Protein AF-A0A9E2KSW0-F1 (afdb_monomer)

Sequence (76 aa):
MENKSIKINTDYENHAINMEFSDNLKDNRERGYILSAAFFSFAAAQGLDKQEVIEMVNSNYGQFTSSDGSSLFKRL

Organism: NCBI:txid2838636

Mean predicted aligned error: 5.54 Å

Radius of gyration: 14.52 Å; Cα contacts (8 Å, |Δi|>4): 52; chains: 1; bounding box: 26×32×38 Å

pLDDT: mean 86.16, std 12.08, range [57.69, 97.0]

Solvent-accessible surface area (backbone atoms only — not comparable to full-atom values): 4728 Å² total; per-residue (Å²): 133,81,86,75,52,75,47,79,44,81,37,74,90,78,43,43,80,46,79,49,66,36,92,89,58,74,54,66,67,59,52,52,51,53,54,50,50,51,52,50,53,51,41,51,73,72,67,52,51,73,66,58,51,51,50,54,45,66,71,43,50,54,26,76,71,50,89,84,71,64,34,64,46,78,76,109

Foldseek 3Di:
DDDKDKDWDQDLVVLDIDIDTPPVPDDPVSVVVVVVCVVVVVCVVVVHDPVNVVCVCVVQVCLVVDPPNSNPSPVD

Secondary structure (DSSP, 8-state):
-PPP-EEEEEETTTTEEEEEE-TT---HHHHHHHHHHHHHHHHHHTT--HHHHHHHHHHHHHHHH-SSS--GGG--

Structure (mmCIF, N/CA/C/O backbone):
data_AF-A0A9E2KSW0-F1
#
_entry.id   AF-A0A9E2KSW0-F1
#
loop_
_atom_site.group_PDB
_atom_site.id
_atom_site.type_symbol
_atom_site.label_atom_id
_atom_site.label_alt_id
_atom_site.label_comp_id
_atom_site.label_asym_id
_atom_site.label_entity_id
_atom_site.label_seq_id
_atom_site.pdbx_PDB_ins_code
_atom_site.Cartn_x
_atom_site.Cartn_y
_atom_site.Cartn_z
_atom_site.occupancy
_atom_site.B_iso_or_equiv
_atom_site.auth_seq_id
_atom_site.auth_comp_id
_atom_site.auth_asym_id
_atom_site.auth_atom_id
_atom_site.pdbx_PDB_model_num
ATOM 1 N N . MET A 1 1 ? 7.075 7.348 -22.329 1.00 71.94 1 MET A N 1
ATOM 2 C CA . MET A 1 1 ? 7.250 6.601 -21.065 1.00 71.94 1 MET A CA 1
ATOM 3 C C . MET A 1 1 ? 6.048 5.700 -20.911 1.00 71.94 1 MET A C 1
ATOM 5 O 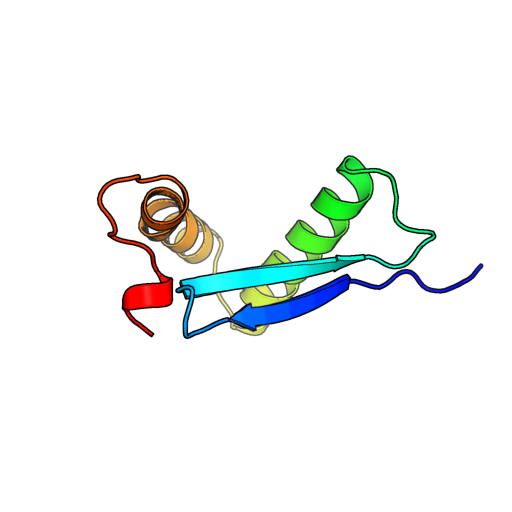O . MET A 1 1 ? 4.945 6.164 -21.163 1.00 71.94 1 MET A O 1
ATOM 9 N N . GLU A 1 2 ? 6.259 4.434 -20.573 1.00 84.38 2 GLU A N 1
ATOM 10 C CA . GLU A 1 2 ? 5.155 3.535 -20.236 1.00 84.38 2 GLU A CA 1
ATOM 11 C C . GLU A 1 2 ? 4.604 3.871 -18.852 1.00 84.38 2 GLU A C 1
ATOM 13 O O . GLU A 1 2 ? 5.349 4.296 -17.963 1.00 84.38 2 GLU A O 1
ATOM 18 N N . ASN A 1 3 ? 3.301 3.670 -18.672 1.00 89.94 3 ASN A N 1
ATOM 19 C CA . ASN A 1 3 ? 2.669 3.835 -17.372 1.00 89.94 3 ASN A CA 1
ATOM 20 C C . ASN A 1 3 ? 3.197 2.776 -16.398 1.00 89.94 3 ASN A C 1
ATOM 22 O O . ASN A 1 3 ? 3.462 1.633 -16.776 1.00 89.94 3 ASN A O 1
ATOM 26 N N . LYS A 1 4 ? 3.339 3.165 -15.133 1.00 93.19 4 LYS A N 1
ATOM 27 C CA . LYS A 1 4 ? 3.632 2.244 -14.033 1.00 93.19 4 LYS A CA 1
ATOM 28 C C . LYS A 1 4 ? 2.321 1.846 -13.375 1.00 93.19 4 LYS A C 1
ATOM 30 O O . LYS A 1 4 ? 1.410 2.666 -13.285 1.00 93.19 4 LYS A O 1
ATOM 35 N N . SER A 1 5 ? 2.219 0.603 -12.927 1.00 93.44 5 SER A N 1
ATOM 36 C CA . SER A 1 5 ? 1.013 0.112 -12.265 1.00 93.44 5 SER A CA 1
ATOM 37 C C . SER A 1 5 ? 1.340 -0.795 -11.087 1.00 93.44 5 SER A C 1
ATOM 39 O O . SER A 1 5 ? 2.398 -1.425 -11.028 1.00 93.44 5 SER A O 1
ATOM 41 N N . ILE A 1 6 ? 0.408 -0.814 -10.138 1.00 95.25 6 ILE A N 1
ATOM 4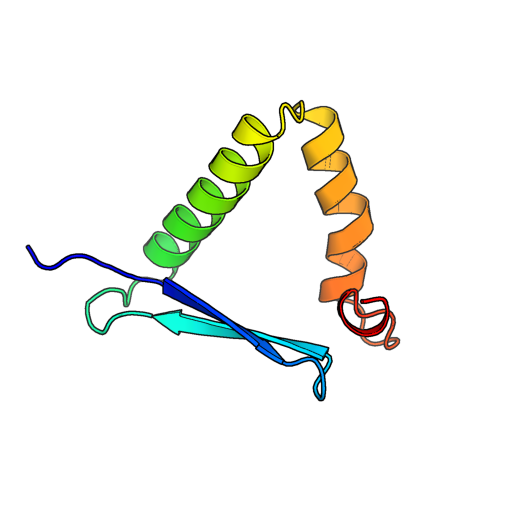2 C CA . ILE A 1 6 ? 0.379 -1.727 -9.002 1.00 95.25 6 ILE A CA 1
ATOM 43 C C . ILE A 1 6 ? -1.006 -2.364 -9.012 1.00 95.25 6 ILE A C 1
ATOM 45 O O . ILE A 1 6 ? -2.008 -1.648 -9.038 1.00 95.25 6 ILE A O 1
ATOM 49 N N . LYS A 1 7 ? -1.069 -3.693 -8.999 1.00 95.00 7 LYS A N 1
ATOM 50 C CA . LYS A 1 7 ? -2.314 -4.451 -8.875 1.00 95.00 7 LYS A CA 1
ATOM 51 C C . LYS A 1 7 ? -2.379 -5.054 -7.480 1.00 95.00 7 LYS A C 1
ATOM 53 O O . LYS A 1 7 ? -1.423 -5.687 -7.042 1.00 95.00 7 LYS A O 1
ATOM 58 N N . ILE A 1 8 ? -3.495 -4.830 -6.793 1.00 92.06 8 ILE A N 1
ATOM 59 C CA . ILE A 1 8 ? -3.743 -5.312 -5.433 1.00 92.06 8 ILE A CA 1
ATOM 60 C C . ILE A 1 8 ? -4.794 -6.416 -5.520 1.00 92.06 8 ILE A C 1
ATOM 62 O O . ILE A 1 8 ? -5.876 -6.184 -6.055 1.00 92.06 8 ILE A O 1
ATOM 66 N N . ASN A 1 9 ? -4.476 -7.597 -4.992 1.00 91.50 9 ASN A N 1
ATOM 67 C CA . ASN A 1 9 ? -5.397 -8.727 -4.910 1.00 91.50 9 ASN A CA 1
ATOM 68 C C . ASN A 1 9 ? -5.583 -9.109 -3.437 1.00 91.50 9 ASN A C 1
ATOM 70 O O . ASN A 1 9 ? -4.599 -9.327 -2.728 1.00 91.50 9 ASN A O 1
ATOM 74 N N . THR A 1 10 ? -6.828 -9.207 -2.980 1.00 88.31 10 THR A N 1
ATOM 75 C CA . THR A 1 10 ? -7.148 -9.768 -1.665 1.00 88.31 10 THR A CA 1
ATOM 76 C C . THR A 1 10 ? -7.251 -11.285 -1.771 1.00 88.31 10 THR A C 1
ATOM 78 O O . THR A 1 10 ? -7.943 -11.815 -2.637 1.00 88.31 10 THR A O 1
ATOM 81 N N . ASP A 1 11 ? -6.547 -11.981 -0.888 1.00 86.25 11 ASP A N 1
ATOM 82 C CA . ASP A 1 11 ? -6.619 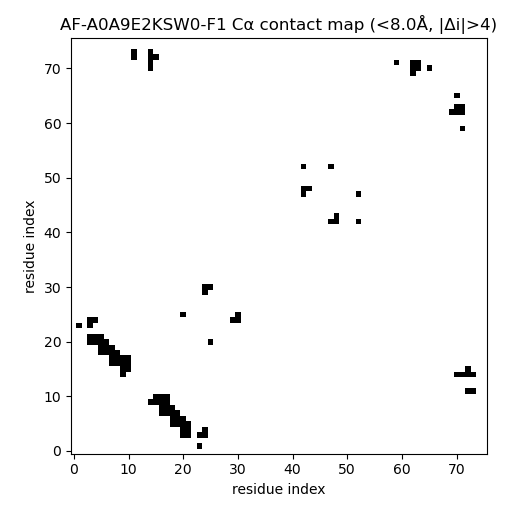-13.426 -0.721 1.00 86.25 11 ASP A CA 1
ATOM 83 C C . ASP A 1 11 ? -7.265 -13.712 0.634 1.00 86.25 11 ASP A C 1
ATOM 85 O O . ASP A 1 11 ? -6.624 -13.631 1.685 1.00 86.25 11 ASP A O 1
ATOM 89 N N . TYR A 1 12 ? -8.569 -13.975 0.604 1.00 82.50 12 TYR A N 1
ATOM 90 C CA . TYR A 1 12 ? -9.354 -14.227 1.809 1.00 82.50 12 TYR A CA 1
ATOM 91 C C . TYR A 1 12 ? -9.061 -15.596 2.428 1.00 82.50 12 TYR A C 1
ATOM 93 O O . TYR A 1 12 ? -9.204 -15.737 3.638 1.00 82.50 12 TYR A O 1
ATOM 101 N N . GLU A 1 13 ? -8.620 -16.583 1.639 1.00 84.56 13 GLU A N 1
ATOM 102 C CA . GLU A 1 13 ? -8.274 -17.913 2.156 1.00 84.56 13 GLU A CA 1
ATOM 103 C C . GLU A 1 13 ? -6.998 -17.853 2.998 1.00 84.56 13 GLU A C 1
ATOM 105 O O . GLU A 1 13 ? -6.937 -18.412 4.093 1.00 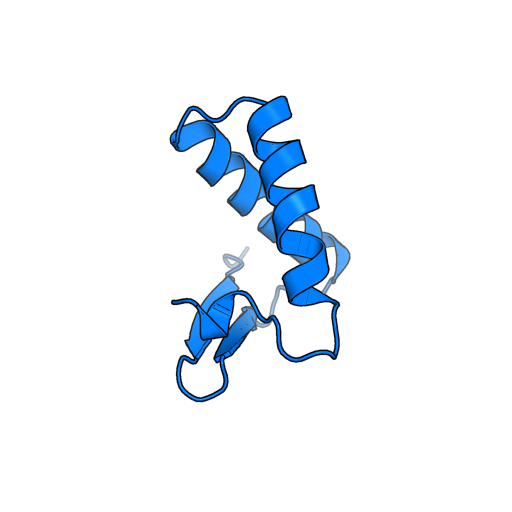84.56 13 GLU A O 1
ATOM 110 N N . ASN A 1 14 ? -5.992 -17.123 2.512 1.00 80.69 14 ASN A N 1
ATOM 111 C CA . ASN A 1 14 ? -4.716 -16.954 3.206 1.00 80.69 14 ASN A CA 1
ATOM 112 C C . ASN A 1 14 ? -4.657 -15.692 4.078 1.00 80.69 14 ASN A C 1
ATOM 114 O O . ASN A 1 14 ? -3.614 -15.404 4.668 1.00 80.69 14 ASN A O 1
ATOM 118 N N . HIS A 1 15 ? -5.760 -14.945 4.183 1.00 79.38 15 HIS A N 1
ATOM 119 C CA . HIS A 1 15 ? -5.859 -13.702 4.950 1.00 79.38 15 HIS A CA 1
ATOM 120 C C . HIS A 1 15 ? -4.734 -12.706 4.613 1.00 79.38 15 HIS A C 1
ATOM 122 O O . HIS A 1 15 ? -4.063 -12.176 5.507 1.00 79.38 15 HIS A O 1
ATOM 128 N N . ALA A 1 16 ? -4.516 -12.474 3.317 1.00 80.50 16 ALA A N 1
ATOM 129 C CA . ALA A 1 16 ? -3.398 -11.695 2.800 1.00 80.50 16 ALA A CA 1
ATOM 130 C C . ALA A 1 16 ? -3.821 -10.665 1.742 1.00 80.50 16 ALA A C 1
ATOM 132 O O . ALA A 1 16 ? -4.820 -10.818 1.038 1.00 80.50 16 ALA A O 1
ATOM 133 N N . ILE A 1 17 ? -3.004 -9.620 1.593 1.00 84.62 17 ILE A N 1
ATOM 134 C CA . ILE A 1 17 ? -3.007 -8.759 0.409 1.00 84.62 17 ILE A CA 1
ATOM 135 C C . ILE A 1 17 ? -1.754 -9.057 -0.400 1.00 84.62 17 ILE A C 1
ATOM 137 O O . ILE A 1 17 ? -0.635 -8.908 0.088 1.00 84.62 17 ILE A O 1
ATOM 141 N N . ASN A 1 18 ? -1.963 -9.403 -1.663 1.00 88.81 18 ASN A N 1
ATOM 142 C CA . ASN A 1 18 ? -0.911 -9.612 -2.639 1.00 88.81 18 ASN A CA 1
ATOM 143 C C . ASN A 1 18 ? -0.789 -8.386 -3.548 1.00 88.81 18 ASN A C 1
ATOM 145 O O . ASN A 1 18 ? -1.785 -7.741 -3.886 1.00 88.81 18 ASN A O 1
ATOM 149 N N . MET A 1 19 ? 0.441 -8.073 -3.953 1.00 94.00 19 MET A N 1
ATOM 150 C CA . MET A 1 19 ? 0.740 -6.956 -4.847 1.00 94.00 19 MET A CA 1
ATOM 151 C C . MET A 1 19 ? 1.582 -7.424 -6.030 1.00 94.00 19 MET A C 1
ATOM 153 O O . MET A 1 19 ? 2.618 -8.063 -5.849 1.00 94.00 19 MET A O 1
ATOM 157 N N . GLU A 1 20 ? 1.161 -7.050 -7.234 1.00 95.81 20 GLU A N 1
ATOM 158 C CA . GLU A 1 20 ? 1.927 -7.213 -8.470 1.00 95.81 20 GLU A CA 1
ATOM 159 C C . GLU A 1 20 ? 2.336 -5.828 -8.987 1.00 95.81 20 GLU A C 1
ATOM 161 O O . GLU A 1 20 ? 1.527 -4.897 -9.006 1.00 95.81 20 GLU A O 1
ATOM 166 N N . PHE A 1 21 ? 3.592 -5.682 -9.408 1.00 95.75 21 PHE A N 1
ATOM 167 C CA . PHE A 1 21 ? 4.148 -4.425 -9.915 1.00 95.75 21 PHE A CA 1
ATOM 168 C C . PHE A 1 21 ? 4.455 -4.565 -11.404 1.00 95.75 21 PHE A C 1
ATOM 170 O O . PHE A 1 21 ? 4.943 -5.612 -11.827 1.00 95.75 21 PHE A O 1
ATOM 177 N N . SER A 1 22 ? 4.234 -3.508 -12.187 1.00 96.06 22 SER A N 1
ATOM 178 C CA . SER A 1 22 ? 4.670 -3.486 -13.585 1.00 96.06 22 SER A CA 1
ATOM 179 C C . SER A 1 22 ? 6.190 -3.639 -13.709 1.00 96.06 22 SER A C 1
ATOM 181 O O . SER A 1 22 ? 6.950 -3.179 -12.853 1.00 96.06 22 SER A O 1
ATOM 183 N N . ASP A 1 23 ? 6.652 -4.228 -14.815 1.00 94.94 23 ASP A N 1
ATOM 184 C CA . ASP A 1 23 ? 8.070 -4.563 -15.035 1.00 94.94 23 ASP A CA 1
ATOM 185 C C . ASP A 1 23 ? 9.018 -3.363 -14.910 1.00 94.94 23 ASP A C 1
ATOM 187 O O . ASP A 1 23 ? 10.180 -3.497 -14.523 1.00 94.94 23 ASP A O 1
ATOM 191 N N . ASN A 1 24 ? 8.520 -2.169 -15.222 1.00 94.50 24 ASN A N 1
ATOM 192 C CA . ASN A 1 24 ? 9.240 -0.900 -15.167 1.00 94.50 24 ASN A CA 1
ATOM 193 C C . ASN A 1 24 ? 9.211 -0.213 -13.779 1.00 94.50 24 ASN A C 1
ATOM 195 O O . ASN A 1 24 ? 9.795 0.862 -13.624 1.00 94.50 24 ASN A O 1
ATOM 199 N N . LEU A 1 25 ? 8.574 -0.813 -12.765 1.00 94.50 25 LEU A N 1
ATOM 200 C CA . LEU A 1 25 ? 8.494 -0.323 -11.384 1.00 94.50 25 LEU A CA 1
ATOM 201 C C . LEU A 1 25 ? 9.331 -1.218 -10.453 1.00 94.50 25 LEU A C 1
ATOM 203 O O . LEU A 1 25 ? 8.813 -2.059 -9.713 1.00 94.50 25 LEU A O 1
ATOM 207 N N . LYS A 1 26 ? 10.660 -1.052 -10.506 1.00 94.50 26 LYS A N 1
ATOM 208 C CA . LYS A 1 26 ? 11.632 -1.886 -9.767 1.00 94.50 26 LYS A CA 1
ATOM 209 C C . LYS A 1 26 ? 12.196 -1.245 -8.494 1.00 94.50 26 LYS A C 1
ATOM 211 O O . LYS A 1 26 ? 12.612 -1.977 -7.602 1.00 94.50 26 LYS A O 1
ATOM 216 N N . ASP A 1 27 ? 12.224 0.087 -8.394 1.00 95.00 27 ASP A N 1
ATOM 217 C CA . ASP A 1 27 ? 12.757 0.776 -7.207 1.00 95.00 27 ASP A CA 1
A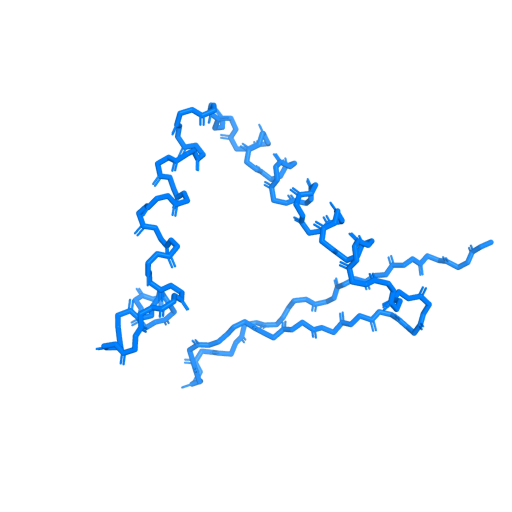TOM 218 C C . ASP A 1 27 ? 11.748 0.694 -6.047 1.00 95.00 27 ASP A C 1
ATOM 220 O O . ASP A 1 27 ? 10.619 1.176 -6.143 1.00 95.00 27 ASP A O 1
ATOM 224 N N . ASN A 1 28 ? 12.167 0.105 -4.925 1.00 94.75 28 ASN A N 1
ATOM 225 C CA . ASN A 1 28 ? 11.340 -0.014 -3.724 1.00 94.75 28 ASN A CA 1
ATOM 226 C C . ASN A 1 28 ? 10.954 1.340 -3.117 1.00 94.75 28 ASN A C 1
ATOM 228 O O . ASN A 1 28 ? 9.871 1.456 -2.546 1.00 94.75 28 ASN A O 1
ATOM 232 N N . ARG A 1 29 ? 11.789 2.374 -3.260 1.00 95.56 29 ARG A N 1
ATOM 233 C CA . ARG A 1 29 ? 11.439 3.728 -2.809 1.00 95.56 29 ARG A CA 1
ATOM 234 C C . ARG A 1 29 ? 10.297 4.283 -3.641 1.00 95.56 29 ARG A C 1
ATOM 236 O O . ARG A 1 29 ? 9.345 4.811 -3.085 1.00 95.56 29 ARG A O 1
ATOM 243 N N . GLU A 1 30 ? 10.364 4.114 -4.959 1.00 95.12 30 GLU A N 1
ATOM 244 C CA . GLU A 1 30 ? 9.297 4.543 -5.861 1.00 95.12 30 GLU A CA 1
ATOM 245 C C . GLU A 1 30 ? 7.983 3.808 -5.565 1.00 95.12 30 GLU A C 1
ATOM 247 O O . GLU A 1 30 ? 6.940 4.448 -5.443 1.00 95.12 30 GLU A O 1
ATOM 252 N N . ARG A 1 31 ? 8.040 2.485 -5.352 1.00 95.75 31 ARG A N 1
ATOM 253 C CA . ARG A 1 31 ? 6.881 1.693 -4.901 1.00 95.75 31 ARG A CA 1
ATOM 254 C C . ARG A 1 31 ? 6.289 2.254 -3.606 1.00 95.75 31 ARG A C 1
ATOM 256 O O . ARG A 1 31 ? 5.082 2.468 -3.534 1.00 95.75 31 ARG A O 1
ATOM 263 N N . GLY A 1 32 ? 7.136 2.536 -2.613 1.00 94.00 32 GLY A N 1
ATOM 264 C CA . GLY A 1 32 ? 6.720 3.109 -1.332 1.00 94.00 32 GLY A CA 1
ATOM 265 C C . GLY A 1 32 ? 6.055 4.478 -1.478 1.00 94.00 32 GLY A C 1
ATOM 266 O O . GLY A 1 32 ? 5.024 4.721 -0.850 1.00 94.00 32 GLY A O 1
ATOM 267 N N . TYR A 1 33 ? 6.581 5.343 -2.351 1.00 95.25 33 TYR A N 1
ATOM 268 C CA . TYR A 1 33 ? 5.978 6.645 -2.645 1.00 95.25 33 TYR A CA 1
ATOM 269 C C . TYR A 1 33 ? 4.595 6.509 -3.283 1.00 95.25 33 TYR A C 1
ATOM 271 O O . TYR A 1 33 ? 3.657 7.155 -2.822 1.00 95.25 33 TYR A O 1
ATOM 279 N N . ILE A 1 34 ? 4.451 5.656 -4.302 1.00 94.50 34 ILE A N 1
ATOM 280 C CA . ILE A 1 34 ? 3.170 5.453 -4.994 1.00 94.50 34 ILE A CA 1
ATOM 281 C C . ILE A 1 34 ? 2.121 4.889 -4.028 1.00 94.50 34 ILE A C 1
ATOM 283 O O . ILE A 1 34 ? 1.011 5.412 -3.967 1.00 94.50 34 ILE A O 1
ATOM 287 N N . LEU A 1 35 ? 2.470 3.866 -3.241 1.00 94.56 35 LEU A N 1
ATOM 288 C CA . LEU A 1 35 ? 1.551 3.252 -2.276 1.00 94.56 35 LEU A CA 1
ATOM 289 C C . LEU A 1 35 ? 1.129 4.233 -1.176 1.00 94.56 35 LEU A C 1
ATOM 291 O O . LEU A 1 35 ? -0.056 4.329 -0.862 1.00 94.56 35 LEU A O 1
ATOM 295 N N . SER A 1 36 ? 2.074 5.008 -0.636 1.00 94.00 36 SER A N 1
ATOM 296 C CA . SER A 1 36 ? 1.775 6.037 0.368 1.00 94.00 36 SER A CA 1
ATOM 297 C C . SER A 1 36 ? 0.861 7.122 -0.201 1.00 94.00 36 SER A C 1
ATOM 299 O O . SER A 1 36 ? -0.125 7.496 0.430 1.00 94.00 36 SER A O 1
ATOM 301 N N . ALA A 1 37 ? 1.147 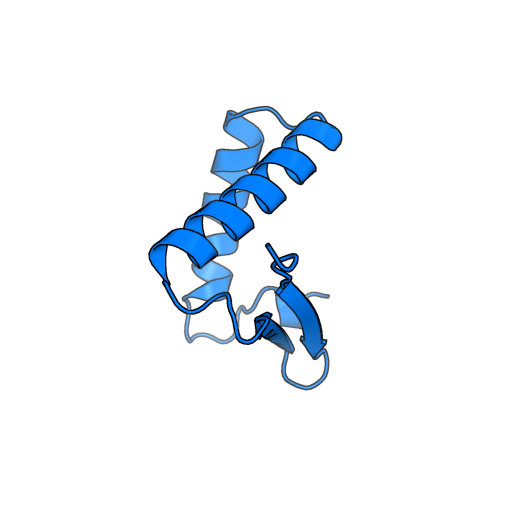7.602 -1.415 1.00 94.44 37 ALA A N 1
ATOM 302 C CA . ALA A 1 37 ? 0.322 8.598 -2.088 1.00 94.44 37 ALA A CA 1
ATOM 303 C C . ALA A 1 37 ? -1.093 8.074 -2.373 1.00 94.44 37 ALA A C 1
ATOM 305 O O . ALA A 1 37 ? -2.060 8.800 -2.153 1.00 94.44 37 ALA A O 1
ATOM 306 N N . ALA A 1 38 ? -1.230 6.815 -2.802 1.00 94.44 38 ALA A N 1
ATOM 307 C CA . ALA A 1 38 ? -2.527 6.181 -3.024 1.00 94.44 38 ALA A CA 1
ATOM 308 C C . ALA A 1 38 ? -3.344 6.092 -1.726 1.00 94.44 38 ALA A C 1
ATOM 310 O O . ALA A 1 38 ? -4.510 6.485 -1.705 1.00 94.44 38 ALA A O 1
ATOM 311 N N . PHE A 1 39 ? -2.718 5.650 -0.632 1.00 93.31 39 PHE A N 1
ATOM 312 C CA . PHE A 1 39 ? -3.350 5.592 0.685 1.00 93.31 39 PHE A CA 1
ATOM 313 C C . PHE A 1 39 ? -3.813 6.975 1.167 1.00 93.31 39 PHE A C 1
ATOM 315 O O . PHE A 1 39 ? -4.977 7.138 1.532 1.00 93.31 39 PHE A O 1
ATOM 322 N N . PHE A 1 40 ? -2.946 7.990 1.115 1.00 94.75 40 PHE A N 1
ATOM 323 C CA . PHE A 1 40 ? -3.318 9.343 1.538 1.00 94.75 40 PHE A CA 1
ATOM 324 C C . PHE A 1 40 ? -4.373 9.976 0.630 1.00 94.75 40 PHE A C 1
ATOM 326 O O . PHE A 1 40 ? -5.269 10.653 1.127 1.00 94.75 40 PHE A O 1
ATOM 333 N N . SER A 1 41 ? -4.313 9.735 -0.683 1.00 95.25 41 SER A N 1
ATOM 334 C CA . SER A 1 41 ? -5.339 10.203 -1.618 1.00 95.25 41 SER A CA 1
ATOM 335 C C . SER A 1 41 ? -6.698 9.580 -1.313 1.00 95.25 41 SER A C 1
ATOM 337 O O . SER A 1 41 ? -7.709 10.276 -1.381 1.00 95.25 41 SER A O 1
ATOM 339 N N . PHE A 1 42 ? -6.734 8.290 -0.971 1.00 95.19 42 PHE A N 1
ATOM 340 C CA . PHE A 1 42 ? -7.958 7.623 -0.541 1.00 95.19 42 PHE A CA 1
ATOM 341 C C . PHE A 1 42 ? -8.480 8.216 0.773 1.00 95.19 42 PHE A C 1
ATOM 343 O O . PHE A 1 42 ? -9.639 8.618 0.829 1.00 95.19 42 PHE A O 1
ATOM 350 N N . ALA A 1 43 ? -7.628 8.343 1.796 1.00 95.62 43 ALA A N 1
ATOM 351 C CA . ALA A 1 43 ? -8.010 8.903 3.093 1.00 95.62 43 ALA A CA 1
ATOM 352 C C . ALA A 1 43 ? -8.575 10.329 2.967 1.00 95.62 43 ALA A C 1
ATOM 354 O O . ALA A 1 43 ? -9.647 10.619 3.494 1.00 95.62 43 ALA A O 1
ATOM 355 N N . ALA A 1 44 ? -7.908 11.186 2.190 1.00 95.19 44 ALA A N 1
ATOM 356 C CA . ALA A 1 44 ? -8.376 12.540 1.917 1.00 95.19 44 ALA A CA 1
ATOM 357 C C . ALA A 1 44 ? -9.725 12.551 1.178 1.00 95.19 44 ALA A C 1
ATOM 359 O O . ALA A 1 44 ? -10.595 13.354 1.504 1.00 95.19 44 ALA A O 1
ATOM 360 N N . ALA A 1 45 ? -9.936 11.641 0.219 1.00 97.00 45 ALA A N 1
ATOM 361 C CA . ALA A 1 45 ? -11.212 11.515 -0.489 1.00 97.00 45 ALA A CA 1
ATOM 362 C C . ALA A 1 45 ? -12.360 11.026 0.414 1.00 97.00 45 ALA A C 1
ATOM 364 O O . ALA A 1 45 ? -13.517 11.328 0.133 1.00 97.00 45 ALA A O 1
ATOM 365 N N . GLN A 1 46 ? -12.053 10.299 1.494 1.00 96.44 46 GLN A N 1
ATOM 366 C CA . GLN A 1 46 ? -13.024 9.923 2.530 1.00 96.44 46 GLN A CA 1
ATOM 367 C C . GLN A 1 46 ? -13.283 11.045 3.551 1.00 96.44 46 GLN A C 1
ATOM 369 O O . GLN A 1 46 ? -14.140 10.892 4.415 1.00 96.44 46 GLN A O 1
ATOM 374 N N . GLY A 1 47 ? -12.567 12.171 3.457 1.00 96.56 47 GLY A N 1
ATOM 375 C CA . GLY A 1 47 ? -12.683 13.282 4.400 1.00 96.56 47 GLY A CA 1
ATOM 376 C C . GLY A 1 47 ? -11.987 13.040 5.739 1.00 96.56 47 GLY A C 1
ATOM 377 O O . GLY A 1 47 ? -12.251 13.790 6.673 1.00 96.56 47 GLY A O 1
ATOM 378 N N . LEU A 1 48 ? -11.112 12.030 5.827 1.00 96.44 48 LEU A N 1
ATOM 379 C CA . LEU A 1 48 ? -10.375 11.740 7.053 1.00 96.44 48 LEU A CA 1
ATOM 380 C C . LEU A 1 48 ? -9.370 12.847 7.342 1.00 96.44 48 LEU A C 1
ATOM 382 O O . LEU A 1 48 ? -8.585 13.246 6.470 1.00 96.44 48 LEU A O 1
ATOM 386 N N . ASP A 1 49 ? -9.356 13.300 8.586 1.00 95.50 49 ASP A N 1
ATOM 387 C CA . ASP A 1 49 ? -8.336 14.209 9.057 1.00 95.50 49 ASP A CA 1
ATOM 388 C C . ASP A 1 49 ? -7.028 13.476 9.407 1.00 95.50 49 ASP A C 1
ATOM 390 O O . ASP A 1 49 ? -6.893 12.248 9.378 1.00 95.50 49 ASP A O 1
ATOM 394 N N . LYS A 1 50 ? -6.000 14.266 9.721 1.00 94.69 50 LYS A N 1
ATOM 395 C CA . LYS A 1 50 ? -4.678 13.735 10.058 1.00 94.69 50 LYS A CA 1
ATOM 396 C C . LYS A 1 50 ? -4.709 12.833 11.298 1.00 94.69 50 LYS A C 1
ATOM 398 O O . LYS A 1 50 ? -3.951 11.865 11.344 1.00 94.69 50 LYS A O 1
ATOM 403 N N . GLN A 1 51 ? -5.504 13.179 12.306 1.00 95.81 51 GLN A N 1
ATOM 404 C CA . GLN A 1 51 ? -5.575 12.443 13.561 1.00 95.81 51 GLN A CA 1
ATOM 405 C C . GLN A 1 51 ? -6.244 11.084 13.343 1.00 95.81 51 GLN A C 1
ATOM 407 O O . GLN A 1 51 ? -5.695 10.071 13.773 1.00 95.81 51 GLN A O 1
ATOM 412 N N . GLU A 1 52 ? -7.331 11.039 12.577 1.00 94.44 52 GLU A N 1
ATOM 413 C CA . GLU A 1 52 ? -8.011 9.797 12.199 1.00 94.44 52 GLU A CA 1
ATOM 414 C C . 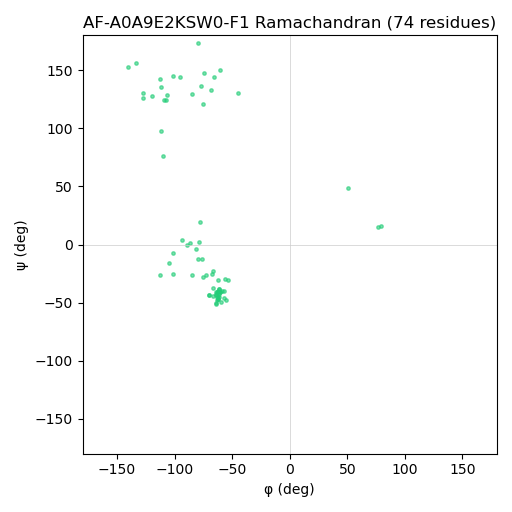GLU A 1 52 ? -7.085 8.859 11.410 1.00 94.44 52 GLU A C 1
ATOM 416 O O . GLU A 1 52 ? -7.030 7.655 11.667 1.00 94.44 52 GLU A O 1
ATOM 421 N N . VAL A 1 53 ? -6.280 9.401 10.488 1.00 94.25 53 VAL A N 1
ATOM 422 C CA . VAL A 1 53 ? -5.283 8.606 9.752 1.00 94.25 53 VAL A CA 1
ATOM 423 C C . VAL A 1 53 ? -4.205 8.051 10.689 1.00 94.25 53 VAL A C 1
ATOM 425 O O . VAL A 1 53 ? -3.831 6.883 10.565 1.00 94.25 53 VAL A O 1
ATOM 428 N N . ILE A 1 54 ? -3.712 8.853 11.640 1.00 92.44 54 ILE A N 1
ATOM 429 C CA . ILE A 1 54 ? -2.737 8.403 12.648 1.00 92.44 54 ILE A CA 1
ATOM 430 C C . ILE A 1 54 ? -3.331 7.280 13.507 1.00 92.44 54 ILE A C 1
ATOM 432 O O . ILE A 1 54 ? -2.672 6.266 13.737 1.00 92.44 54 ILE A O 1
ATOM 436 N N . GLU A 1 55 ? -4.574 7.429 13.958 1.00 91.06 55 GLU A N 1
ATOM 437 C CA . GLU A 1 55 ? -5.275 6.427 14.764 1.00 91.06 55 GLU A CA 1
ATOM 438 C C . GLU A 1 55 ? -5.510 5.131 13.994 1.00 91.06 55 GLU A C 1
ATOM 440 O O . GLU A 1 55 ? -5.285 4.045 14.536 1.00 91.06 55 GLU A O 1
ATOM 445 N N . MET A 1 56 ? -5.883 5.227 12.718 1.00 88.69 56 MET A N 1
ATOM 446 C CA . MET A 1 56 ? -6.036 4.068 11.848 1.00 88.69 56 MET A CA 1
ATOM 447 C C . MET A 1 56 ? -4.712 3.317 11.682 1.00 88.69 56 MET A C 1
ATOM 449 O O . MET A 1 56 ? -4.700 2.089 11.763 1.00 88.69 56 MET A O 1
ATOM 453 N N . VAL A 1 57 ? -3.592 4.022 11.494 1.00 89.25 57 VAL A N 1
ATOM 454 C CA . VAL A 1 57 ? -2.267 3.387 11.431 1.00 89.25 57 VAL 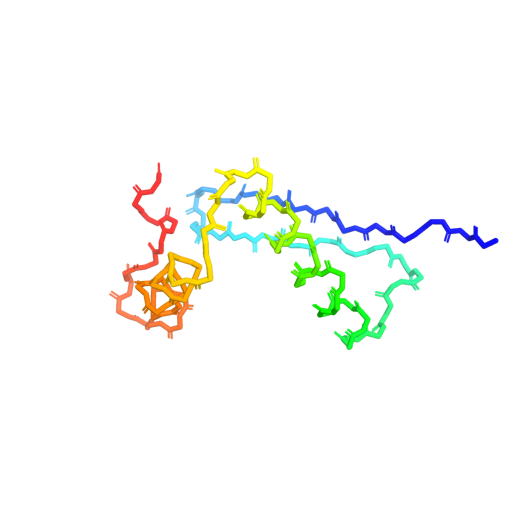A CA 1
ATOM 455 C C . VAL A 1 57 ? -1.932 2.732 12.768 1.00 89.25 57 VAL A C 1
ATOM 457 O O . VAL A 1 57 ? -1.627 1.545 12.795 1.00 89.25 57 VAL A O 1
ATOM 460 N N . ASN A 1 58 ? -2.054 3.444 13.886 1.00 86.75 58 ASN A N 1
ATOM 461 C CA . ASN A 1 58 ? -1.695 2.911 15.203 1.00 86.75 58 ASN A CA 1
ATOM 462 C C . ASN A 1 58 ? -2.536 1.687 15.601 1.00 86.75 58 ASN A C 1
ATOM 464 O O . ASN A 1 58 ? -2.006 0.732 16.165 1.00 86.75 58 ASN A O 1
ATOM 468 N N . SER A 1 59 ? -3.829 1.691 15.274 1.00 83.44 59 SER A N 1
ATOM 469 C CA . SER A 1 59 ? -4.761 0.617 15.644 1.00 83.44 59 SER A CA 1
ATOM 470 C C . SER A 1 59 ? -4.582 -0.647 14.804 1.00 83.44 59 SER A C 1
ATOM 472 O O . SER A 1 59 ? -4.894 -1.750 15.260 1.00 83.44 59 SER A O 1
ATOM 474 N N . ASN A 1 60 ? -4.098 -0.501 13.569 1.00 80.06 60 ASN A N 1
ATOM 475 C CA . ASN A 1 60 ? -4.062 -1.594 12.602 1.00 80.06 60 ASN A CA 1
ATOM 476 C C . ASN A 1 60 ? -2.647 -2.058 12.265 1.00 80.06 60 ASN A C 1
ATOM 478 O O . ASN A 1 60 ? -2.476 -3.228 11.947 1.00 80.06 60 ASN A O 1
ATOM 482 N N . TYR A 1 61 ? -1.620 -1.213 12.383 1.00 79.50 61 TYR A N 1
ATOM 483 C CA . TYR A 1 61 ? -0.242 -1.587 12.048 1.00 79.50 61 TYR A CA 1
ATOM 484 C C . TYR A 1 61 ? 0.240 -2.787 12.870 1.00 79.50 61 TYR A C 1
ATOM 486 O O . TYR A 1 61 ? 0.818 -3.718 12.314 1.00 79.50 61 TYR A O 1
ATOM 494 N N . GLY A 1 62 ? -0.116 -2.832 14.159 1.00 73.00 62 GLY A N 1
ATOM 495 C CA . GLY A 1 62 ? 0.125 -4.002 15.004 1.00 73.00 62 GLY A CA 1
ATOM 496 C C . GLY A 1 62 ? -0.508 -5.281 14.446 1.00 73.00 62 GLY A C 1
ATOM 497 O O . GLY A 1 62 ? 0.141 -6.316 14.428 1.00 73.00 62 GLY A O 1
ATOM 498 N N . GLN A 1 63 ? -1.720 -5.211 13.887 1.00 72.62 63 GLN A N 1
ATOM 499 C CA . GLN A 1 63 ? -2.406 -6.366 13.285 1.00 72.62 63 GLN A CA 1
ATOM 500 C C . GLN A 1 63 ? -1.699 -6.881 12.017 1.00 72.62 63 GLN A C 1
ATOM 502 O O . GLN A 1 63 ? -1.864 -8.043 11.660 1.00 72.62 63 GLN A O 1
ATOM 507 N N . PHE A 1 64 ? -0.898 -6.049 11.339 1.00 69.06 64 PHE A N 1
ATOM 508 C CA . PHE A 1 64 ? -0.070 -6.471 10.201 1.00 69.06 64 PHE A CA 1
ATOM 509 C C . PHE A 1 64 ? 1.284 -7.061 10.622 1.00 69.06 64 PHE A C 1
ATOM 511 O O . PHE A 1 64 ? 1.855 -7.853 9.876 1.00 69.06 64 PHE A O 1
ATOM 518 N N . THR A 1 65 ? 1.817 -6.678 11.786 1.00 71.19 65 THR A N 1
ATOM 519 C CA . THR A 1 65 ? 3.155 -7.098 12.244 1.00 71.19 65 THR A CA 1
ATOM 520 C C . THR A 1 65 ? 3.139 -8.168 13.337 1.00 71.19 65 THR A C 1
ATOM 522 O O . THR A 1 65 ? 4.175 -8.776 13.604 1.00 71.19 65 THR A O 1
ATOM 525 N N . SER A 1 66 ? 2.000 -8.387 13.996 1.00 65.75 66 SER A N 1
ATOM 526 C CA . SER A 1 66 ? 1.859 -9.354 15.088 1.00 65.75 66 SER A CA 1
ATOM 527 C C . SER A 1 66 ? 1.775 -10.794 14.577 1.00 65.75 66 SER A C 1
ATOM 529 O O . SER A 1 66 ? 1.047 -11.109 13.638 1.00 65.75 66 SER A O 1
ATOM 531 N N . SER A 1 67 ? 2.499 -11.697 15.241 1.00 61.94 67 SER A N 1
ATOM 532 C CA . SER A 1 67 ? 2.540 -13.136 14.942 1.00 61.94 67 SER A CA 1
ATOM 533 C C . SER A 1 67 ? 1.474 -13.959 15.679 1.00 61.94 67 SER A C 1
ATOM 535 O O . SER A 1 67 ? 1.389 -15.170 15.486 1.00 61.94 67 SER A O 1
ATOM 537 N N . ASP A 1 68 ? 0.642 -13.320 16.504 1.00 65.69 68 ASP A N 1
ATOM 538 C CA . ASP A 1 68 ? -0.396 -13.952 17.334 1.00 65.69 68 ASP A CA 1
ATOM 539 C C . ASP A 1 68 ? -1.675 -14.321 16.562 1.00 65.69 68 ASP A C 1
ATOM 541 O O . ASP A 1 68 ? -2.640 -14.835 17.126 1.00 65.69 68 ASP A O 1
ATOM 545 N N . GLY A 1 69 ? -1.691 -14.080 15.250 1.00 57.69 69 GLY A N 1
ATOM 546 C CA . GLY A 1 69 ? -2.820 -14.410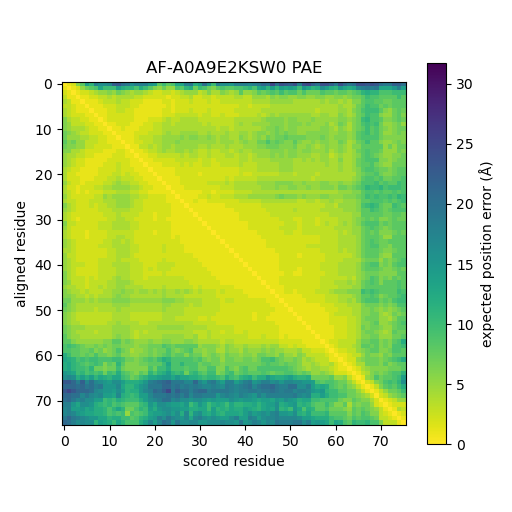 14.400 1.00 57.69 69 GLY A CA 1
ATOM 547 C C . GLY A 1 69 ? -3.974 -13.413 14.478 1.00 57.69 69 GLY A C 1
ATOM 548 O O . GLY A 1 69 ? -5.035 -13.759 13.969 1.00 57.69 69 GLY A O 1
ATOM 549 N N . SER A 1 70 ? -3.775 -12.207 15.021 1.00 61.09 70 SER A N 1
ATOM 550 C CA . SER A 1 70 ? -4.733 -11.084 15.022 1.00 61.09 70 SER A CA 1
ATOM 551 C C . SER A 1 70 ? -4.825 -10.314 13.690 1.00 61.09 70 SER A C 1
ATOM 553 O O . SER A 1 70 ? -5.321 -9.187 13.665 1.00 61.09 70 SER A O 1
ATOM 555 N N . SER A 1 71 ? -4.370 -10.926 12.585 1.00 64.06 71 SER A N 1
ATOM 556 C CA . SER A 1 71 ? -4.378 -10.343 11.234 1.00 64.06 71 SER A CA 1
ATOM 557 C C . SER A 1 71 ? -5.708 -9.662 10.920 1.00 64.06 71 SER A C 1
ATOM 559 O O . SER A 1 71 ? -6.778 -10.262 11.061 1.00 64.06 71 SER A O 1
ATOM 561 N N . LEU A 1 72 ? -5.624 -8.423 10.434 1.00 65.00 72 LEU A N 1
ATOM 562 C CA . LEU A 1 72 ? -6.775 -7.609 10.044 1.00 65.00 72 LEU A CA 1
ATOM 563 C C . LEU A 1 72 ? -7.682 -8.337 9.034 1.00 65.00 72 LEU A C 1
ATOM 565 O O . LEU A 1 72 ? -8.898 -8.183 9.068 1.00 65.00 72 LEU A O 1
ATOM 569 N N . PHE A 1 73 ? -7.106 -9.205 8.197 1.00 64.00 73 PHE A N 1
ATOM 570 C CA . PHE A 1 73 ? -7.829 -9.984 7.188 1.00 64.00 73 PHE A CA 1
ATOM 571 C C . PHE A 1 73 ? -8.553 -11.215 7.725 1.00 64.00 73 PHE A C 1
ATOM 573 O O . PHE A 1 73 ? -9.368 -11.776 7.005 1.00 64.00 73 PHE A O 1
ATOM 580 N N . LYS A 1 74 ? -8.294 -11.655 8.962 1.00 58.22 74 LYS A N 1
ATOM 581 C CA . LYS A 1 74 ? -9.133 -12.685 9.607 1.00 58.22 74 LYS A CA 1
ATOM 582 C C . LYS A 1 74 ? -10.467 -12.135 10.105 1.00 58.22 74 LYS A C 1
ATOM 584 O O . LYS A 1 74 ? -11.327 -12.904 10.519 1.00 58.22 74 LYS A O 1
ATOM 589 N N . ARG A 1 75 ? -10.601 -10.807 10.146 1.00 59.53 75 ARG A N 1
ATOM 590 C CA . ARG A 1 75 ? -11.766 -10.096 10.687 1.00 59.53 75 ARG A CA 1
ATOM 591 C C . ARG A 1 75 ? -12.709 -9.578 9.595 1.00 59.53 75 ARG A C 1
ATOM 593 O O . ARG A 1 75 ? -13.759 -9.045 9.946 1.00 59.53 75 ARG A O 1
ATOM 600 N N . LEU A 1 76 ? -12.309 -9.696 8.327 1.00 58.25 76 LEU A N 1
ATOM 601 C CA . LEU A 1 76 ? -13.085 -9.369 7.126 1.00 58.25 76 LEU A CA 1
ATOM 602 C C . LEU A 1 76 ? -13.652 -10.655 6.526 1.00 58.25 76 LEU A C 1
ATOM 604 O O . LEU A 1 76 ? -14.804 -10.597 6.049 1.00 58.25 76 LEU A O 1
#